Protein AF-I9XD88-F1 (afdb_monomer)

Organism: NCBI:txid754764

Radius of gyration: 14.62 Å; Cα contacts (8 Å, |Δi|>4): 51; chains: 1; bounding box: 33×33×28 Å

Nearest PDB structures (foldseek):
  1l3l-assembly2_A  TM=9.227E-01  e=6.930E-07  Agrobacterium tumefaciens
  1l3l-assembly2_C  TM=9.180E-01  e=8.997E-07  Agrobacterium tumefaciens
  1h0m-assembly1_A  TM=9.161E-01  e=1.844E-06  Agrobacterium tumefaciens
  1h0m-assembly2_C  TM=9.214E-01  e=2.912E-06  Agrobacterium tumefaciens
  1h0m-assembly2_D  TM=9.152E-01  e=7.259E-06  Agrobacterium tumefaciens

InterPro domains:
  IPR005143 Transcription factor LuxR-like, autoinducer-binding domain [PF03472] (21-79)
  IPR036693 Transcription factor LuxR-like, autoinducer-binding domain superfamily [G3DSA:3.30.450.80] (1-83)
  IPR036693 Transcription factor LuxR-like, autoinducer-binding domain superfamily [SSF75516] (2-78)

Mean predicted aligned error: 6.53 Å

Sequence (85 aa):
MQHWIDKLTDLAALRGDETILKDALSLFAEQAGFGGYAYHYIRPGHTVAASNYHPEWRALYFKGKFQTVDPIVNRKRQAVAVQAA

Foldseek 3Di:
DPVLVVQLVVLVPDPDDPVSSLVSQQVSCVVVVHPWDWDWDDDVVDIDIDIPPDPVVVVCCVVVVVCVVPPVNVVVVVVVVVVVD

pLDDT: mean 83.0, std 10.77, range [51.28, 95.44]

Secondary structure (DSSP, 8-state):
--HHHHHHHHHHH----HHHHHHHHHHHHHHTT-S--EEEEEETTEEEEEE-S-HHHHHHHHHTTGGGT-HHHHHHHHHHHHHT-

Solvent-accessible surface area (backbone atoms only 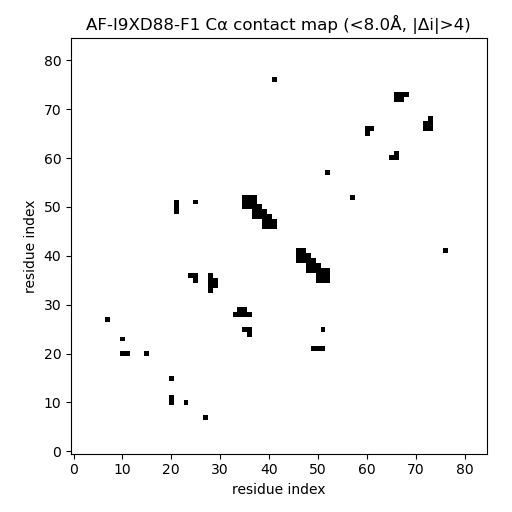— not comparable to full-atom values): 5221 Å² total; per-residue (Å²): 130,68,68,62,58,55,51,53,50,55,57,70,68,55,89,72,56,73,64,58,52,53,51,51,48,44,52,50,23,46,77,73,73,36,97,47,46,77,48,76,46,84,50,92,99,47,75,50,77,50,62,71,56,58,69,67,59,53,52,48,39,62,74,69,47,39,71,81,71,36,66,72,54,48,53,49,52,52,56,54,53,65,74,76,110

Structure (mmCIF, N/CA/C/O backbone):
data_AF-I9XD88-F1
#
_entry.id   AF-I9XD88-F1
#
loop_
_atom_site.group_PDB
_atom_site.id
_atom_site.type_symbol
_atom_site.label_atom_id
_atom_site.label_alt_id
_atom_site.label_comp_id
_atom_site.label_asym_id
_atom_site.label_entity_id
_atom_site.label_seq_id
_atom_site.pdbx_PDB_ins_code
_atom_site.Cartn_x
_atom_site.Cartn_y
_atom_site.Cartn_z
_atom_site.occupancy
_atom_site.B_iso_or_equiv
_atom_site.auth_seq_id
_atom_site.auth_comp_id
_atom_site.auth_asym_id
_atom_site.auth_atom_id
_atom_site.pdbx_PDB_model_num
ATOM 1 N N . MET A 1 1 ? -16.716 -17.812 2.225 1.00 52.72 1 MET A N 1
ATOM 2 C CA . MET A 1 1 ? -15.322 -17.527 1.812 1.00 52.72 1 MET A CA 1
ATOM 3 C C . MET A 1 1 ? -15.028 -17.804 0.332 1.00 52.72 1 MET A C 1
ATOM 5 O O . MET A 1 1 ? -14.022 -17.299 -0.122 1.00 52.72 1 MET A O 1
ATOM 9 N N . GLN A 1 2 ? -15.853 -18.519 -0.446 1.00 60.72 2 GLN A N 1
ATOM 10 C CA . GLN A 1 2 ? -15.543 -18.777 -1.869 1.00 60.72 2 GLN A CA 1
ATOM 11 C C . GLN A 1 2 ? -15.771 -17.552 -2.784 1.00 60.72 2 GLN A C 1
ATOM 13 O O . GLN A 1 2 ? -14.940 -17.233 -3.622 1.00 60.72 2 GLN A O 1
ATOM 18 N N . HIS A 1 3 ? -16.843 -16.792 -2.536 1.00 75.06 3 HIS A N 1
ATOM 19 C CA . HIS A 1 3 ? -17.333 -15.752 -3.456 1.00 75.06 3 HIS A CA 1
ATOM 20 C C . HIS A 1 3 ? -16.410 -14.545 -3.679 1.00 75.06 3 HIS A C 1
ATOM 22 O O . HIS A 1 3 ? -16.635 -13.767 -4.601 1.00 75.06 3 HIS A O 1
ATOM 28 N N . TRP A 1 4 ? -15.412 -14.322 -2.820 1.00 76.19 4 TRP A N 1
ATOM 29 C CA . TRP A 1 4 ? -14.551 -13.143 -2.940 1.00 76.19 4 TRP A CA 1
ATOM 30 C C . TRP A 1 4 ? -13.448 -13.338 -3.989 1.00 76.19 4 TRP A C 1
ATOM 32 O O . TRP A 1 4 ? -13.064 -12.371 -4.638 1.00 76.19 4 TRP A O 1
ATOM 42 N N . ILE A 1 5 ? -12.987 -14.578 -4.197 1.00 79.69 5 ILE A N 1
ATOM 43 C CA . ILE A 1 5 ? -12.020 -14.920 -5.253 1.00 79.69 5 ILE A CA 1
ATOM 44 C C . ILE A 1 5 ? -12.689 -14.830 -6.625 1.00 79.69 5 ILE A C 1
ATOM 46 O O . ILE A 1 5 ? -12.093 -14.288 -7.554 1.00 79.69 5 ILE A O 1
ATOM 50 N N . ASP A 1 6 ? -13.934 -15.298 -6.732 1.00 84.56 6 ASP A N 1
ATOM 51 C CA . ASP A 1 6 ? -14.722 -15.214 -7.966 1.00 84.56 6 ASP A CA 1
ATOM 52 C C . ASP A 1 6 ? -14.906 -13.745 -8.375 1.00 84.56 6 AS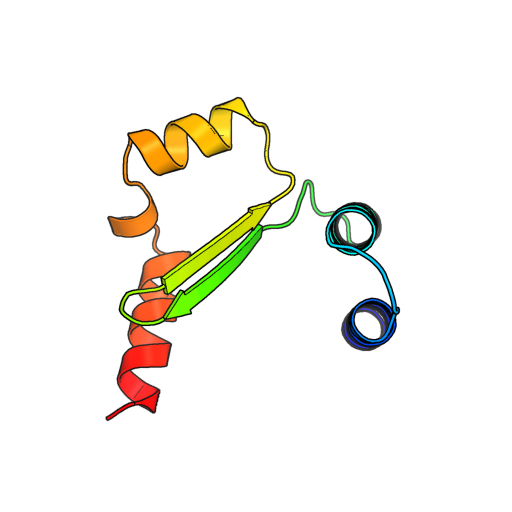P A C 1
ATOM 54 O O . ASP A 1 6 ? -14.514 -13.352 -9.469 1.00 84.56 6 ASP A O 1
ATOM 58 N N . LYS A 1 7 ? -15.339 -12.887 -7.436 1.00 81.38 7 LYS A N 1
ATOM 59 C CA . LYS A 1 7 ? -15.447 -11.436 -7.664 1.00 81.38 7 LYS A CA 1
ATOM 60 C C . LYS A 1 7 ? -14.131 -10.801 -8.110 1.00 81.38 7 LYS A C 1
ATOM 62 O O . LYS A 1 7 ? -14.127 -9.951 -8.991 1.00 81.38 7 LYS A O 1
ATOM 67 N N . LEU A 1 8 ? -13.013 -11.179 -7.495 1.00 81.75 8 LEU A N 1
ATOM 68 C CA . LEU A 1 8 ? -11.706 -10.621 -7.847 1.00 81.75 8 LEU A CA 1
ATOM 69 C C . LEU A 1 8 ? -11.249 -11.086 -9.240 1.00 81.75 8 LEU A C 1
ATOM 71 O O . LEU A 1 8 ? -10.587 -10.336 -9.954 1.00 81.75 8 LEU A O 1
ATOM 75 N N . THR A 1 9 ? -11.643 -12.295 -9.638 1.00 85.06 9 THR A N 1
ATOM 76 C CA . THR A 1 9 ? -11.397 -12.856 -10.971 1.00 85.06 9 THR A CA 1
ATOM 77 C C . THR A 1 9 ? -12.231 -12.137 -12.031 1.00 85.06 9 THR A C 1
ATOM 79 O O . THR A 1 9 ? -11.685 -11.735 -13.057 1.00 85.06 9 THR A O 1
ATOM 82 N N . ASP A 1 10 ? -13.510 -11.880 -11.752 1.00 85.0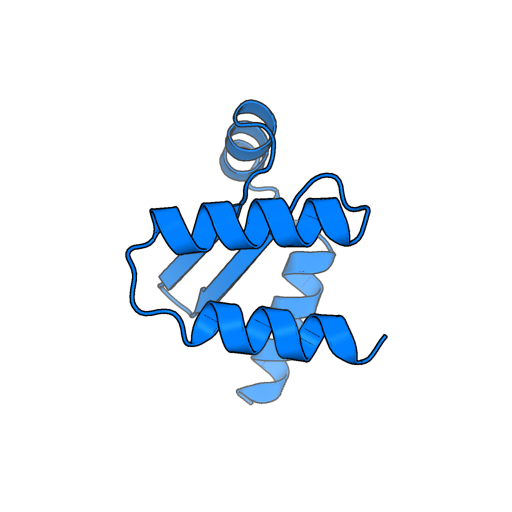0 10 ASP A N 1
ATOM 83 C CA . ASP A 1 10 ? -14.387 -11.084 -12.619 1.00 85.00 10 ASP A CA 1
ATOM 84 C C . ASP A 1 10 ? -13.843 -9.658 -12.803 1.00 85.00 10 ASP A C 1
ATOM 86 O O . ASP A 1 10 ? -13.802 -9.136 -13.918 1.00 85.00 10 ASP A O 1
ATOM 90 N N . LEU A 1 11 ? -13.343 -9.043 -11.723 1.00 81.44 11 LEU A N 1
ATOM 91 C CA . LEU A 1 11 ? -12.688 -7.733 -11.773 1.00 81.44 11 LEU A CA 1
ATOM 92 C C . LEU A 1 11 ? -11.399 -7.744 -12.604 1.00 81.44 11 LEU A C 1
ATOM 94 O O . LEU A 1 11 ? -11.124 -6.778 -13.310 1.00 81.44 11 LEU A O 1
ATOM 98 N N . ALA A 1 12 ? -10.613 -8.820 -12.552 1.00 79.88 12 ALA A N 1
ATOM 99 C CA . ALA A 1 12 ? -9.406 -8.954 -13.367 1.00 79.88 12 ALA A CA 1
ATOM 100 C C . ALA A 1 12 ? -9.714 -9.173 -14.861 1.00 79.88 12 ALA A C 1
ATOM 102 O O . ALA A 1 12 ? -8.873 -8.874 -15.709 1.00 79.88 12 ALA A O 1
ATOM 103 N N . ALA A 1 13 ? -10.907 -9.680 -15.188 1.00 84.31 13 ALA A N 1
ATOM 104 C CA . ALA A 1 13 ? -11.372 -9.867 -16.560 1.00 84.31 13 ALA A CA 1
ATOM 105 C C . ALA A 1 13 ? -11.956 -8.586 -17.187 1.00 84.31 13 ALA A C 1
ATOM 107 O O . ALA A 1 13 ? -12.154 -8.536 -18.406 1.00 84.31 13 ALA A O 1
ATOM 108 N N . LEU A 1 14 ? -12.223 -7.544 -16.389 1.00 78.62 14 LEU A N 1
ATOM 109 C CA . LEU A 1 14 ? -12.722 -6.268 -16.894 1.00 78.62 14 LEU A CA 1
ATOM 110 C C . LEU A 1 14 ? -11.680 -5.611 -17.812 1.00 78.62 14 LEU A C 1
ATOM 112 O O . LEU A 1 14 ? -10.562 -5.296 -17.405 1.00 78.62 14 LEU A O 1
ATOM 116 N N . ARG A 1 15 ? -12.069 -5.337 -19.062 1.00 71.62 15 ARG A N 1
ATOM 117 C CA . ARG A 1 15 ? -11.302 -4.442 -19.936 1.00 71.62 15 ARG A CA 1
ATOM 118 C C . ARG A 1 15 ? -11.449 -3.013 -19.421 1.00 71.62 15 ARG A C 1
ATOM 120 O O . ARG A 1 15 ? -12.540 -2.454 -19.464 1.00 71.62 15 ARG A O 1
ATOM 127 N N . GLY A 1 16 ? -10.347 -2.424 -18.980 1.00 74.38 16 GLY A N 1
ATOM 128 C CA . GLY A 1 16 ? -10.314 -1.062 -18.467 1.00 74.38 16 GLY A CA 1
ATOM 129 C C . GLY A 1 16 ? -8.891 -0.548 -18.310 1.00 74.38 16 GLY A C 1
ATOM 130 O O . GLY A 1 16 ? -7.926 -1.228 -18.668 1.00 74.38 16 GLY A O 1
ATOM 131 N N . ASP A 1 17 ? -8.777 0.667 -17.791 1.00 80.88 17 ASP A N 1
ATOM 132 C CA . ASP A 1 17 ? -7.501 1.257 -17.413 1.00 80.88 17 ASP A CA 1
ATOM 133 C C . ASP A 1 17 ? -7.144 0.946 -15.947 1.00 80.88 17 ASP A C 1
ATOM 135 O O . ASP A 1 17 ? -7.889 0.305 -15.200 1.00 80.88 17 ASP A O 1
ATOM 139 N N . GLU A 1 18 ? -5.960 1.391 -15.528 1.00 82.44 18 GLU A N 1
ATOM 140 C CA . GLU A 1 18 ? -5.461 1.191 -14.166 1.00 82.44 18 GLU A CA 1
ATOM 141 C C . GLU A 1 18 ? -6.368 1.835 -13.101 1.00 82.44 18 GLU A C 1
ATOM 143 O O . GLU A 1 18 ? -6.433 1.344 -11.973 1.00 82.44 18 GLU A O 1
ATOM 148 N N . THR A 1 19 ? -7.078 2.914 -13.441 1.00 85.81 19 THR A N 1
ATOM 149 C CA . THR A 1 19 ? -7.969 3.630 -12.518 1.00 85.81 19 THR A CA 1
ATOM 150 C C . THR A 1 19 ? -9.164 2.758 -12.161 1.00 85.81 19 THR A C 1
ATOM 152 O O . THR A 1 19 ? -9.421 2.536 -10.979 1.00 85.81 19 THR A O 1
ATOM 155 N N . ILE A 1 20 ? -9.810 2.159 -13.168 1.00 85.56 20 ILE A N 1
ATOM 156 C CA . ILE A 1 20 ? -10.947 1.248 -12.971 1.00 85.56 20 ILE A CA 1
ATOM 157 C C . ILE A 1 20 ? -10.552 0.080 -12.061 1.00 85.56 20 ILE A C 1
ATOM 159 O O . ILE A 1 20 ? -11.290 -0.272 -11.138 1.00 85.56 20 ILE A O 1
ATOM 163 N N . LEU A 1 21 ? -9.365 -0.497 -12.271 1.00 85.31 21 LEU A N 1
ATOM 164 C CA . LEU A 1 21 ? -8.874 -1.590 -11.433 1.00 85.31 21 LEU A CA 1
ATOM 165 C C . LEU A 1 21 ? -8.626 -1.140 -9.982 1.00 85.31 21 LEU A C 1
ATOM 167 O O . LEU A 1 21 ? -8.976 -1.858 -9.045 1.00 85.31 21 LEU A O 1
ATOM 171 N N . LYS A 1 22 ? -8.042 0.047 -9.774 1.00 89.31 22 LYS A N 1
ATOM 172 C CA . LYS A 1 22 ? -7.782 0.592 -8.430 1.00 89.31 22 LYS A CA 1
ATOM 173 C C . LYS A 1 22 ? -9.065 0.892 -7.659 1.00 89.31 22 LYS A C 1
ATOM 175 O O . LYS A 1 22 ? -9.108 0.639 -6.450 1.00 89.31 22 LYS A O 1
ATOM 180 N N . ASP A 1 23 ? -10.080 1.410 -8.339 1.00 90.00 23 ASP A N 1
ATOM 181 C CA . ASP A 1 23 ? -11.380 1.717 -7.744 1.00 90.00 23 ASP A CA 1
ATOM 182 C C . ASP A 1 23 ? -12.119 0.430 -7.379 1.00 90.00 23 ASP A C 1
ATOM 184 O O . ASP A 1 23 ? -12.596 0.277 -6.253 1.00 90.00 23 ASP A O 1
ATOM 188 N N . ALA A 1 24 ? -12.112 -0.552 -8.282 1.00 88.88 24 ALA A N 1
ATOM 189 C CA . ALA A 1 24 ? -12.697 -1.860 -8.037 1.00 88.88 24 ALA A CA 1
ATOM 190 C C . ALA A 1 24 ? -12.053 -2.588 -6.845 1.00 88.88 24 ALA A C 1
ATOM 192 O O . ALA A 1 24 ? -12.760 -3.134 -5.998 1.00 88.88 24 ALA A O 1
ATOM 193 N N . LEU A 1 25 ? -10.719 -2.563 -6.736 1.00 90.06 25 LEU A N 1
ATOM 194 C CA . LEU A 1 25 ? -9.997 -3.132 -5.593 1.00 90.06 25 LEU A CA 1
ATOM 195 C C . LEU A 1 25 ? -10.293 -2.385 -4.284 1.00 90.06 25 LEU A C 1
ATOM 197 O O . LEU A 1 2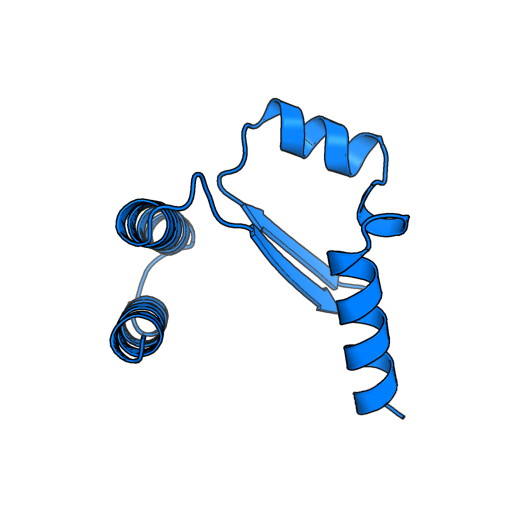5 ? -10.372 -3.020 -3.231 1.00 90.06 25 LEU A O 1
ATOM 201 N N . SER A 1 26 ? -10.480 -1.062 -4.340 1.00 92.50 26 SER A N 1
ATOM 202 C CA . SER A 1 26 ? -10.871 -0.262 -3.170 1.00 92.50 26 SER A CA 1
ATOM 203 C C . SER A 1 26 ? -12.251 -0.670 -2.664 1.00 92.50 26 SER A C 1
ATOM 205 O O . SER A 1 26 ? -12.389 -1.017 -1.493 1.00 92.50 26 SER A O 1
ATOM 207 N N . LEU A 1 27 ? -13.240 -0.705 -3.562 1.00 90.75 27 LEU A N 1
ATOM 208 C CA . LEU A 1 27 ? -14.607 -1.108 -3.239 1.00 90.75 27 LEU A CA 1
ATOM 209 C C . LEU A 1 27 ? -14.656 -2.549 -2.720 1.00 90.75 27 LEU A C 1
ATOM 211 O O . LEU A 1 27 ? -15.359 -2.852 -1.760 1.00 90.75 27 LEU A O 1
ATOM 215 N N . PHE A 1 28 ? -13.890 -3.446 -3.338 1.00 89.25 28 PHE A N 1
ATOM 216 C CA . PHE A 1 28 ? -13.802 -4.834 -2.909 1.00 89.25 28 PHE A CA 1
ATOM 217 C C . PHE A 1 28 ? -13.249 -4.966 -1.481 1.00 89.25 28 PHE A C 1
ATOM 219 O O . PHE A 1 28 ? -13.810 -5.712 -0.676 1.00 89.25 28 PHE A O 1
ATOM 226 N N . ALA A 1 29 ? -12.175 -4.240 -1.152 1.00 90.81 29 ALA A N 1
ATOM 227 C CA . ALA A 1 29 ? -11.597 -4.245 0.191 1.00 90.81 29 ALA A CA 1
ATOM 228 C C . ALA A 1 29 ? -12.605 -3.743 1.236 1.00 90.81 29 ALA A C 1
ATOM 230 O O . ALA A 1 29 ? -12.783 -4.392 2.267 1.00 90.81 29 ALA A O 1
ATOM 231 N N . GLU A 1 30 ? -13.314 -2.656 0.927 1.00 92.06 30 GLU A N 1
ATOM 232 C CA . GLU A 1 30 ? -14.356 -2.089 1.785 1.00 92.06 30 GLU A CA 1
ATOM 233 C C . GLU A 1 30 ? -15.508 -3.081 2.020 1.00 92.06 30 GLU A C 1
ATOM 235 O O . GLU A 1 30 ? -15.872 -3.352 3.163 1.00 92.06 30 GLU A O 1
ATOM 240 N N . GLN A 1 31 ? -16.026 -3.711 0.958 1.00 90.25 31 GLN A N 1
ATOM 241 C CA . GLN A 1 31 ? -17.093 -4.720 1.052 1.00 90.25 31 GLN A CA 1
ATOM 242 C C . GLN A 1 31 ? -16.691 -5.957 1.863 1.00 90.25 31 GLN A C 1
ATOM 244 O O . GLN A 1 31 ? -17.547 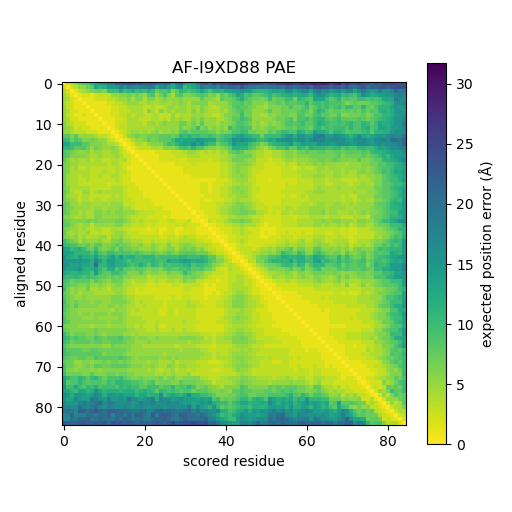-6.622 2.447 1.00 90.25 31 GLN A O 1
ATOM 249 N N . ALA A 1 32 ? -15.400 -6.287 1.887 1.00 87.19 32 ALA A N 1
ATOM 250 C CA . ALA A 1 32 ? -14.857 -7.377 2.687 1.00 87.19 32 ALA A CA 1
ATOM 251 C C . ALA A 1 32 ? -14.526 -6.963 4.139 1.00 87.19 32 ALA A C 1
ATOM 253 O O . ALA A 1 32 ? -14.091 -7.809 4.920 1.00 87.19 32 ALA A O 1
ATOM 254 N N . GLY A 1 33 ? -14.752 -5.698 4.515 1.00 91.00 33 GLY A N 1
ATOM 255 C CA . GLY A 1 33 ? -14.512 -5.170 5.862 1.00 91.00 33 GLY A CA 1
ATOM 256 C C . GLY A 1 33 ? -13.070 -4.727 6.126 1.00 91.00 33 GLY A C 1
ATOM 257 O O . GLY A 1 33 ? -12.690 -4.539 7.281 1.00 91.00 33 GLY A O 1
ATOM 258 N N . PHE A 1 34 ? -12.250 -4.567 5.084 1.00 91.56 34 PHE A N 1
ATOM 259 C CA . PHE A 1 34 ? -10.882 -4.064 5.196 1.00 91.56 34 PHE A CA 1
ATOM 260 C C . PHE A 1 34 ? -10.824 -2.553 4.961 1.00 91.56 34 PHE A C 1
ATOM 262 O O . PHE A 1 34 ? -11.517 -2.011 4.107 1.00 91.56 34 PHE A O 1
ATOM 269 N N . GLY A 1 35 ? -9.915 -1.872 5.665 1.00 91.94 35 GLY A N 1
ATOM 270 C CA . GLY A 1 35 ? -9.675 -0.433 5.483 1.00 91.94 35 GLY A CA 1
ATOM 271 C C . GLY A 1 35 ? -8.884 -0.065 4.219 1.00 91.94 35 GLY A C 1
ATOM 272 O O . GLY A 1 35 ? -8.649 1.113 3.971 1.00 91.94 35 GLY A O 1
ATOM 273 N N . GLY A 1 36 ? -8.430 -1.051 3.440 1.00 92.44 36 GLY A N 1
ATOM 274 C CA . GLY A 1 36 ? -7.686 -0.830 2.203 1.00 92.44 36 GLY A CA 1
ATOM 275 C C . GLY A 1 36 ? -7.043 -2.098 1.643 1.00 92.44 36 GLY A C 1
ATOM 276 O O . GLY A 1 36 ? -7.110 -3.168 2.246 1.00 92.44 36 GLY A O 1
ATOM 277 N N . TYR A 1 37 ? -6.387 -1.963 0.491 1.00 92.62 37 TYR A N 1
ATOM 278 C CA . TYR A 1 37 ? -5.640 -3.018 -0.187 1.00 92.62 37 TYR A CA 1
ATOM 279 C C . TYR A 1 37 ? -4.212 -2.571 -0.518 1.00 92.62 37 TYR A C 1
ATOM 281 O O . TYR A 1 37 ? -3.926 -1.385 -0.704 1.00 92.62 37 TYR A O 1
ATOM 289 N N . ALA A 1 38 ? -3.323 -3.553 -0.671 1.00 92.69 38 ALA A N 1
ATOM 290 C CA . ALA A 1 38 ? -1.991 -3.360 -1.226 1.00 92.69 38 ALA A CA 1
ATOM 291 C C . ALA A 1 38 ? -1.621 -4.525 -2.154 1.00 92.69 38 ALA A C 1
ATOM 293 O O . ALA A 1 38 ? -1.555 -5.684 -1.742 1.00 92.69 38 ALA A O 1
ATOM 294 N N . TYR A 1 39 ? -1.347 -4.200 -3.412 1.00 89.00 39 TYR A N 1
ATOM 295 C CA . TYR A 1 39 ? -0.802 -5.100 -4.416 1.00 89.00 39 TYR A CA 1
ATOM 296 C C . TYR A 1 39 ? 0.684 -4.811 -4.606 1.00 89.00 39 TYR A C 1
ATOM 298 O O . TYR A 1 39 ? 1.078 -3.684 -4.898 1.00 89.00 39 TYR A O 1
ATOM 306 N N . HIS A 1 40 ? 1.511 -5.839 -4.429 1.00 85.44 40 HIS A N 1
ATOM 307 C CA . HIS A 1 40 ? 2.953 -5.774 -4.638 1.00 85.44 40 HIS A CA 1
ATOM 308 C C . HIS A 1 40 ? 3.352 -6.840 -5.649 1.00 85.44 40 HIS A C 1
ATOM 310 O O . HIS A 1 40 ? 3.235 -8.038 -5.386 1.00 85.44 40 HIS A O 1
ATOM 316 N N . TYR A 1 41 ? 3.871 -6.383 -6.778 1.00 81.81 41 TYR A N 1
ATOM 317 C CA . TYR A 1 41 ? 4.492 -7.211 -7.787 1.00 81.81 41 TYR A CA 1
ATOM 318 C C . TYR A 1 41 ? 6.006 -7.096 -7.669 1.00 81.81 41 TYR A C 1
ATOM 320 O O . TYR A 1 41 ? 6.559 -6.018 -7.874 1.00 81.81 41 TYR A O 1
ATOM 328 N N . ILE A 1 42 ? 6.680 -8.187 -7.311 1.00 76.94 42 ILE A N 1
ATOM 329 C CA . ILE A 1 42 ? 8.121 -8.188 -7.046 1.00 76.94 42 ILE A CA 1
ATOM 330 C C . ILE A 1 42 ? 8.792 -9.141 -8.036 1.00 76.94 42 ILE A C 1
ATOM 332 O O . ILE A 1 42 ? 8.657 -10.355 -7.910 1.00 76.94 42 ILE A O 1
ATOM 336 N N . ARG A 1 43 ? 9.540 -8.591 -8.998 1.00 75.25 43 ARG A N 1
ATOM 337 C CA . ARG A 1 43 ? 10.524 -9.316 -9.813 1.00 75.25 43 ARG A CA 1
ATOM 338 C C . ARG A 1 43 ? 11.906 -8.672 -9.664 1.00 75.25 43 ARG A C 1
ATOM 340 O O . ARG A 1 43 ? 11.987 -7.469 -9.394 1.00 75.25 43 ARG A O 1
ATOM 347 N N . PRO A 1 44 ? 13.004 -9.429 -9.847 1.00 73.44 44 PRO A N 1
ATOM 348 C CA . PRO A 1 44 ? 14.337 -8.839 -9.941 1.00 73.44 44 PRO A CA 1
ATOM 349 C C . PRO A 1 44 ? 14.347 -7.711 -10.984 1.00 73.44 44 PRO A C 1
ATOM 351 O O . PRO A 1 44 ? 13.896 -7.904 -12.109 1.00 73.44 44 PRO A O 1
ATOM 354 N N . GLY A 1 45 ? 14.785 -6.513 -10.591 1.00 74.69 45 GLY A N 1
ATOM 355 C CA . GLY A 1 45 ? 14.841 -5.336 -11.469 1.00 74.69 45 GLY A CA 1
ATOM 356 C C . GLY A 1 45 ? 13.503 -4.646 -11.777 1.00 74.69 45 GLY A C 1
ATOM 357 O O . GLY A 1 45 ? 13.515 -3.580 -12.385 1.00 74.69 45 GLY A O 1
ATOM 358 N N . HIS A 1 46 ? 12.355 -5.186 -11.346 1.00 72.25 46 HIS A N 1
ATOM 359 C CA . HIS A 1 46 ? 11.048 -4.575 -11.603 1.00 72.25 46 HIS A CA 1
ATOM 360 C C . HIS A 1 46 ? 10.083 -4.802 -10.434 1.00 72.25 46 HIS A C 1
ATOM 362 O O . HIS A 1 46 ? 9.597 -5.911 -10.210 1.00 72.25 46 HIS A O 1
ATOM 368 N N . THR A 1 47 ? 9.805 -3.743 -9.672 1.00 70.81 47 THR A N 1
ATOM 369 C CA . THR A 1 47 ? 8.823 -3.768 -8.580 1.00 70.81 47 THR A CA 1
ATOM 370 C C . THR A 1 47 ? 7.699 -2.789 -8.883 1.00 70.81 47 THR A C 1
ATOM 372 O O . THR A 1 47 ? 7.963 -1.608 -9.088 1.00 70.81 47 THR A O 1
ATOM 375 N N . VAL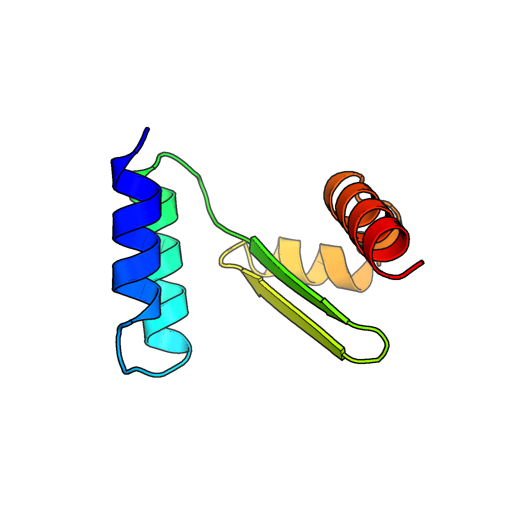 A 1 48 ? 6.458 -3.273 -8.880 1.00 79.38 48 VAL A N 1
ATOM 376 C CA . VAL A 1 48 ? 5.252 -2.443 -9.006 1.00 79.38 48 VAL A CA 1
ATOM 377 C C . VAL A 1 48 ? 4.470 -2.548 -7.707 1.00 79.38 48 VAL A C 1
ATOM 379 O O . VAL A 1 48 ? 4.264 -3.646 -7.191 1.00 79.38 48 VAL A O 1
ATOM 382 N N . ALA A 1 49 ? 4.038 -1.410 -7.174 1.00 82.38 49 ALA A N 1
ATOM 383 C CA . ALA A 1 49 ? 3.180 -1.354 -6.003 1.00 82.38 49 ALA A CA 1
ATOM 384 C C . ALA A 1 49 ? 1.949 -0.500 -6.310 1.00 82.38 49 ALA A C 1
ATOM 386 O O . ALA A 1 49 ? 2.078 0.622 -6.795 1.00 82.38 49 ALA A O 1
ATOM 387 N N . ALA A 1 50 ? 0.767 -1.026 -6.003 1.00 86.56 50 ALA A N 1
ATOM 388 C CA . ALA A 1 50 ? -0.497 -0.306 -6.075 1.00 86.56 50 ALA A CA 1
ATOM 389 C C . ALA A 1 50 ? -1.224 -0.461 -4.739 1.00 86.56 50 ALA A C 1
ATOM 391 O O . ALA A 1 50 ? -1.422 -1.577 -4.263 1.00 86.56 50 ALA A O 1
ATOM 392 N N . SER A 1 51 ? -1.602 0.647 -4.108 1.00 92.62 51 SER A N 1
ATOM 393 C CA . SER A 1 51 ? -2.378 0.621 -2.868 1.00 92.62 51 SER A CA 1
ATOM 394 C C . SER A 1 51 ? -3.236 1.870 -2.723 1.00 92.62 51 SER A C 1
ATOM 396 O O . SER A 1 51 ? -2.848 2.965 -3.155 1.00 92.62 51 SER A O 1
ATOM 398 N N . ASN A 1 52 ? -4.378 1.701 -2.057 1.00 94.44 52 ASN A N 1
ATOM 399 C CA . ASN A 1 52 ? -5.242 2.799 -1.619 1.00 94.44 52 ASN A CA 1
ATOM 400 C C . ASN A 1 52 ? -4.957 3.233 -0.169 1.00 94.44 52 ASN A C 1
ATOM 402 O O . ASN A 1 52 ? -5.749 3.948 0.435 1.00 94.44 52 ASN A O 1
ATOM 406 N N . TYR A 1 53 ? -3.822 2.815 0.398 1.00 94.62 53 TYR A N 1
ATOM 407 C CA . TYR A 1 53 ? -3.386 3.290 1.708 1.00 94.62 53 TYR A CA 1
ATOM 408 C C . TYR A 1 53 ? -3.201 4.809 1.716 1.00 94.62 53 TYR A C 1
ATOM 410 O O . TYR A 1 53 ? -2.855 5.402 0.689 1.00 94.62 53 TYR A O 1
ATOM 418 N N . HIS A 1 54 ? -3.368 5.418 2.897 1.00 94.50 54 HIS A N 1
ATOM 419 C CA . HIS A 1 54 ? -3.246 6.863 3.070 1.00 94.50 54 HIS A CA 1
ATOM 420 C C . HIS A 1 54 ? -1.950 7.389 2.418 1.00 94.50 54 HIS A C 1
ATOM 422 O O . HIS A 1 54 ? -0.880 6.812 2.658 1.00 94.50 54 HIS A O 1
ATOM 428 N N . PRO A 1 55 ? -2.001 8.456 1.597 1.00 92.00 55 PRO A N 1
ATOM 429 C CA . PRO A 1 55 ? -0.849 8.917 0.822 1.00 92.00 55 PRO A CA 1
ATOM 430 C C . PRO A 1 55 ? 0.407 9.161 1.663 1.00 92.00 55 PRO A C 1
ATOM 432 O O . PRO A 1 55 ? 1.503 8.787 1.243 1.00 92.00 55 PRO A O 1
ATOM 435 N N . GLU A 1 56 ? 0.244 9.713 2.868 1.00 95.44 56 GLU A N 1
ATOM 436 C CA . GLU A 1 56 ? 1.344 9.954 3.809 1.00 95.44 56 GLU A CA 1
ATOM 437 C C . GLU A 1 56 ? 1.984 8.656 4.300 1.00 95.44 56 GLU A C 1
ATOM 439 O O . GLU A 1 56 ? 3.209 8.554 4.352 1.00 95.44 56 GLU A O 1
ATOM 444 N N . TRP A 1 57 ? 1.169 7.637 4.593 1.00 94.31 57 TRP A N 1
ATOM 445 C CA . TRP A 1 57 ? 1.681 6.333 5.000 1.00 94.31 57 TRP A CA 1
ATOM 446 C C . TRP A 1 57 ? 2.499 5.695 3.880 1.00 94.31 57 TRP A C 1
ATOM 448 O O . TRP A 1 57 ? 3.602 5.213 4.122 1.00 94.31 57 TRP A O 1
ATOM 458 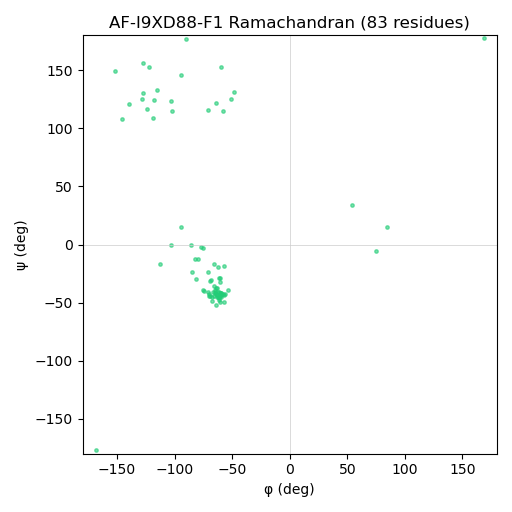N N . ARG A 1 58 ? 2.019 5.756 2.631 1.00 92.19 58 ARG A N 1
ATOM 459 C CA . ARG A 1 58 ? 2.774 5.237 1.479 1.00 92.19 58 ARG A CA 1
ATOM 460 C C . ARG A 1 58 ? 4.101 5.973 1.304 1.00 92.19 58 ARG A C 1
ATOM 462 O O . ARG A 1 58 ? 5.135 5.335 1.117 1.00 92.19 58 ARG A O 1
ATOM 469 N N . ALA A 1 59 ? 4.079 7.304 1.376 1.00 92.12 59 ALA A N 1
ATOM 470 C CA . ALA A 1 59 ? 5.281 8.120 1.243 1.00 92.12 59 ALA A CA 1
ATOM 471 C C . ALA A 1 59 ? 6.307 7.776 2.332 1.00 92.12 59 ALA A C 1
ATOM 473 O O . ALA A 1 59 ? 7.483 7.565 2.030 1.00 92.12 59 ALA A O 1
ATOM 474 N N . LEU A 1 60 ? 5.853 7.648 3.581 1.00 95.38 60 LEU A N 1
ATOM 475 C CA . LEU A 1 60 ? 6.687 7.238 4.704 1.00 95.38 60 LEU A CA 1
ATOM 476 C C . LEU A 1 60 ? 7.252 5.827 4.508 1.00 95.38 60 LEU A C 1
ATOM 478 O O . LEU A 1 60 ? 8.449 5.626 4.701 1.00 95.38 60 LEU A O 1
ATOM 482 N N . TYR A 1 61 ? 6.423 4.877 4.073 1.00 92.06 61 TYR A N 1
ATOM 483 C CA . TYR A 1 61 ? 6.808 3.482 3.874 1.00 92.06 61 TYR A CA 1
ATOM 484 C C . TYR A 1 61 ? 7.983 3.338 2.903 1.00 92.06 61 TYR A C 1
ATOM 486 O O . TYR A 1 61 ? 8.987 2.699 3.225 1.00 92.06 61 TYR A O 1
ATOM 494 N N . PHE A 1 62 ? 7.902 3.990 1.740 1.00 89.19 62 PHE A N 1
ATOM 495 C CA . PHE A 1 62 ? 8.980 3.939 0.751 1.00 89.19 62 PHE A CA 1
ATOM 496 C C . PHE A 1 62 ? 10.194 4.778 1.160 1.00 89.19 62 PHE A C 1
ATOM 498 O O . PHE A 1 62 ? 11.327 4.321 0.992 1.00 89.19 62 PHE A O 1
ATOM 505 N N . LYS A 1 63 ? 9.988 5.970 1.741 1.00 93.38 63 LYS A N 1
ATOM 506 C CA . LYS A 1 63 ? 11.085 6.839 2.205 1.00 93.38 63 LYS A CA 1
ATOM 507 C C . LYS A 1 63 ? 11.905 6.175 3.313 1.00 93.38 63 LYS A C 1
ATOM 509 O O . LYS A 1 63 ? 13.131 6.242 3.291 1.00 93.38 63 LYS A O 1
ATOM 514 N N . GLY A 1 64 ? 11.233 5.502 4.246 1.00 93.62 64 GLY A N 1
ATOM 515 C CA . GLY A 1 64 ? 11.844 4.734 5.331 1.00 93.62 64 G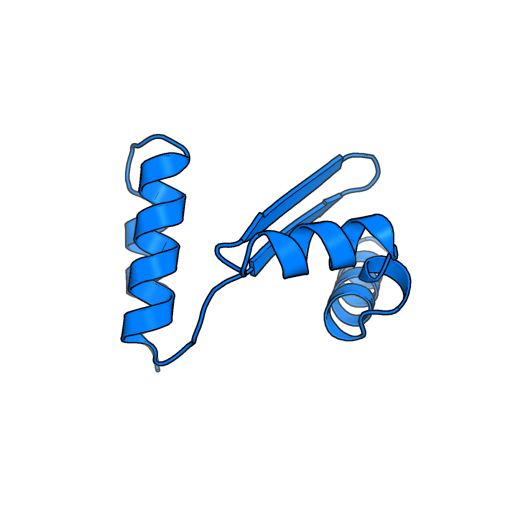LY A CA 1
ATOM 516 C C . GLY A 1 64 ? 12.399 3.375 4.904 1.00 93.62 64 GLY A C 1
ATOM 517 O O . GLY A 1 64 ? 12.973 2.671 5.729 1.00 93.62 64 GLY A O 1
ATOM 518 N N . LYS A 1 65 ? 12.247 2.996 3.627 1.00 89.62 65 LYS A N 1
ATOM 519 C CA . LYS A 1 65 ? 12.615 1.681 3.085 1.00 89.62 65 LYS A CA 1
ATOM 520 C C . LYS A 1 65 ? 11.985 0.512 3.853 1.00 89.62 65 LYS A C 1
ATOM 522 O O . LYS A 1 65 ? 12.592 -0.552 3.951 1.00 89.62 65 LYS A O 1
ATOM 527 N N . PHE A 1 66 ? 10.767 0.667 4.372 1.00 90.44 66 PHE A N 1
ATOM 528 C CA . PHE A 1 66 ? 10.146 -0.353 5.220 1.00 90.44 66 PHE A CA 1
ATOM 529 C C . PHE A 1 66 ? 9.907 -1.687 4.509 1.00 90.44 66 PHE A C 1
ATOM 531 O O . PHE A 1 66 ? 9.881 -2.718 5.172 1.00 90.44 66 PHE A O 1
ATOM 538 N N . GLN A 1 67 ? 9.897 -1.722 3.175 1.00 86.12 67 GLN A N 1
ATOM 539 C CA . GLN A 1 67 ? 9.890 -2.967 2.402 1.00 86.12 67 GLN A CA 1
ATOM 540 C C . GLN A 1 67 ? 11.061 -3.924 2.701 1.00 86.12 67 GLN A C 1
ATOM 542 O O . GLN A 1 67 ? 10.996 -5.083 2.300 1.00 86.12 67 GLN A O 1
ATOM 547 N N . THR A 1 68 ? 12.158 -3.459 3.315 1.00 86.25 68 THR A N 1
ATOM 548 C CA . THR A 1 68 ? 13.302 -4.316 3.683 1.00 86.25 68 THR A CA 1
ATOM 549 C C . THR A 1 68 ? 13.110 -5.015 5.026 1.00 86.25 68 THR A C 1
ATOM 551 O O . THR A 1 68 ? 13.717 -6.059 5.260 1.00 86.25 68 THR A O 1
ATOM 554 N N . VAL A 1 69 ? 12.265 -4.462 5.897 1.00 90.62 69 VAL A N 1
ATOM 555 C CA . VAL A 1 69 ? 12.020 -4.974 7.254 1.00 90.62 69 VAL A CA 1
ATOM 556 C C . VAL A 1 69 ? 10.605 -5.516 7.435 1.00 90.62 69 VAL A C 1
ATOM 558 O O . VAL A 1 69 ? 10.370 -6.270 8.372 1.00 90.62 69 VAL A O 1
ATOM 561 N N . ASP A 1 70 ? 9.680 -5.177 6.533 1.00 89.44 70 ASP A N 1
ATOM 562 C CA . ASP A 1 70 ? 8.298 -5.643 6.547 1.00 89.44 70 ASP A CA 1
ATOM 563 C C . ASP A 1 70 ? 8.242 -7.184 6.489 1.00 89.44 70 ASP A C 1
ATOM 565 O O . ASP A 1 70 ? 8.624 -7.788 5.474 1.00 89.44 70 ASP A O 1
ATOM 569 N N . PRO A 1 71 ? 7.746 -7.846 7.552 1.00 90.94 71 PRO A N 1
ATOM 570 C CA . PRO A 1 71 ? 7.683 -9.302 7.614 1.00 90.94 71 PRO A CA 1
ATOM 571 C C . PRO A 1 71 ? 6.819 -9.921 6.511 1.00 90.94 71 PRO A C 1
ATOM 573 O O . PRO A 1 71 ? 7.125 -11.015 6.034 1.00 90.94 71 PRO A O 1
ATOM 576 N N . ILE A 1 72 ? 5.757 -9.235 6.073 1.00 89.06 72 ILE A N 1
ATOM 577 C CA . ILE A 1 72 ? 4.848 -9.726 5.031 1.00 89.06 72 ILE A CA 1
ATOM 578 C C . ILE A 1 72 ? 5.555 -9.721 3.675 1.00 89.06 72 ILE A C 1
ATOM 580 O O . ILE A 1 72 ? 5.468 -10.694 2.919 1.00 89.06 72 ILE A O 1
ATOM 584 N N . VAL A 1 73 ? 6.307 -8.656 3.384 1.00 86.06 73 VAL A N 1
ATOM 585 C CA . VAL A 1 73 ? 7.102 -8.550 2.152 1.00 86.06 73 VAL A CA 1
ATOM 586 C C . VAL A 1 73 ? 8.245 -9.562 2.156 1.00 86.06 73 VAL A C 1
ATOM 588 O O . VAL A 1 73 ? 8.447 -10.264 1.161 1.00 86.06 73 VAL A O 1
ATOM 591 N N . ASN A 1 74 ? 8.962 -9.689 3.274 1.00 85.75 74 ASN A N 1
ATOM 592 C CA . ASN A 1 74 ? 10.085 -10.617 3.394 1.00 85.75 74 ASN A CA 1
ATOM 593 C C . ASN A 1 74 ? 9.644 -12.079 3.269 1.00 85.75 74 ASN A C 1
ATOM 595 O O . ASN A 1 74 ? 10.256 -12.833 2.509 1.00 85.75 74 ASN A O 1
ATOM 599 N N . ARG A 1 75 ? 8.531 -12.464 3.907 1.00 84.06 75 ARG A N 1
ATOM 600 C CA . ARG A 1 75 ? 7.957 -13.810 3.766 1.00 84.06 75 ARG A CA 1
ATOM 601 C C . ARG A 1 75 ? 7.624 -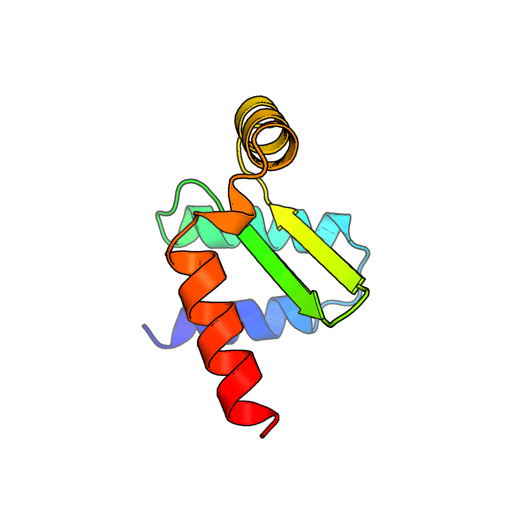14.139 2.309 1.00 84.06 75 ARG A C 1
ATOM 603 O O . ARG A 1 75 ? 7.918 -15.241 1.851 1.00 84.06 75 ARG A O 1
ATOM 610 N N . LYS A 1 76 ? 7.050 -13.191 1.555 1.00 79.12 76 LYS A N 1
ATOM 611 C CA . LYS A 1 76 ? 6.767 -13.387 0.121 1.00 79.12 76 LYS A CA 1
ATOM 612 C C . LYS A 1 76 ? 8.041 -13.530 -0.708 1.00 79.12 76 LYS A C 1
ATOM 614 O O . LYS A 1 76 ? 8.106 -14.417 -1.550 1.00 79.12 76 LYS A O 1
ATOM 619 N N . ARG A 1 77 ? 9.058 -12.697 -0.471 1.00 75.69 77 ARG A N 1
ATOM 620 C CA . ARG A 1 77 ? 10.346 -12.792 -1.182 1.00 75.69 77 ARG A CA 1
ATOM 621 C C . ARG A 1 77 ? 11.027 -14.140 -0.962 1.00 75.69 77 ARG A C 1
ATOM 623 O O . ARG A 1 77 ? 11.525 -14.717 -1.919 1.00 75.69 77 ARG A O 1
ATOM 630 N N . GLN A 1 78 ? 11.001 -14.651 0.268 1.00 72.50 78 GLN A N 1
ATOM 631 C CA . GLN A 1 78 ? 11.526 -15.980 0.583 1.00 72.50 78 GLN A CA 1
ATOM 632 C C . GLN A 1 78 ? 10.753 -17.080 -0.151 1.00 72.50 78 GLN A C 1
ATOM 634 O O . GLN A 1 78 ? 11.369 -17.940 -0.769 1.00 72.50 78 GLN A O 1
ATOM 639 N N . ALA A 1 79 ? 9.418 -17.021 -0.160 1.00 66.69 79 ALA A N 1
ATOM 640 C CA . ALA A 1 79 ? 8.600 -17.990 -0.891 1.00 66.69 79 ALA A CA 1
ATOM 641 C C . ALA A 1 79 ? 8.876 -17.977 -2.409 1.00 66.69 79 ALA A C 1
ATOM 643 O O . ALA A 1 79 ? 8.981 -19.036 -3.020 1.00 66.69 79 ALA A O 1
ATOM 644 N N . VAL A 1 80 ? 9.049 -16.791 -3.006 1.00 61.19 80 VAL A N 1
ATOM 645 C CA . VAL A 1 80 ? 9.409 -16.650 -4.428 1.00 61.19 80 VAL A CA 1
ATOM 646 C C . VAL A 1 80 ? 10.816 -17.187 -4.704 1.00 61.19 80 VAL A C 1
ATOM 648 O O . VAL A 1 80 ? 11.016 -17.860 -5.709 1.00 61.19 80 VAL A O 1
ATOM 651 N N . ALA A 1 81 ? 11.783 -16.934 -3.817 1.00 60.81 81 ALA A N 1
ATOM 652 C CA . ALA A 1 81 ? 13.144 -17.448 -3.967 1.00 60.81 81 ALA A CA 1
ATOM 653 C C . ALA A 1 81 ? 13.199 -18.985 -3.924 1.00 60.81 81 ALA A C 1
ATOM 655 O O . ALA A 1 81 ? 13.941 -19.581 -4.694 1.00 60.81 81 ALA A O 1
ATOM 656 N N . VAL A 1 82 ? 12.381 -19.623 -3.080 1.00 62.06 82 VAL A N 1
ATOM 657 C CA . VAL A 1 82 ? 12.281 -21.092 -2.995 1.00 62.06 82 VAL A CA 1
ATOM 658 C C . VAL A 1 82 ? 11.640 -21.706 -4.246 1.00 62.06 82 VAL A C 1
ATOM 660 O O . VAL A 1 82 ? 11.975 -22.824 -4.603 1.00 62.06 82 VAL A O 1
ATOM 663 N N . GLN A 1 83 ? 10.739 -20.998 -4.932 1.00 52.91 83 GLN A N 1
ATOM 664 C CA . GLN A 1 83 ? 10.121 -21.483 -6.178 1.00 52.91 83 GLN A CA 1
ATOM 665 C C . GLN A 1 83 ? 11.003 -21.308 -7.424 1.00 52.91 83 GLN A C 1
ATOM 667 O O . GLN A 1 83 ? 10.672 -21.850 -8.475 1.00 52.91 83 GLN A O 1
ATOM 672 N N . ALA A 1 84 ? 12.082 -20.530 -7.330 1.00 55.19 84 ALA A N 1
ATOM 673 C CA . ALA A 1 84 ? 12.993 -20.245 -8.439 1.00 55.19 84 ALA A CA 1
ATOM 674 C C . ALA A 1 84 ? 14.320 -21.030 -8.368 1.00 55.19 84 ALA A C 1
ATOM 676 O O . ALA A 1 84 ? 15.165 -20.839 -9.243 1.00 55.19 84 ALA A O 1
ATOM 677 N N . ALA A 1 85 ? 14.504 -21.858 -7.334 1.00 51.28 85 ALA A N 1
ATOM 678 C CA . ALA A 1 85 ? 15.668 -22.717 -7.101 1.00 51.28 85 ALA A CA 1
ATOM 679 C C . ALA A 1 85 ? 15.310 -24.187 -7.347 1.00 51.28 85 ALA A C 1
ATOM 681 O O . ALA A 1 85 ? 16.196 -24.918 -7.839 1.00 51.28 85 ALA A O 1
#